Protein 3UCI (pdb70)

Organism: Calloselasma rhodostoma (NCBI:txid8717)

Secondary structure (DSSP, 8-state):
---GGGG-S-SSTT-TTB-TTT-SBPTT---SSSTTEETTEEPPTT-EEE---TTSPPEE--SS-SS-----

Nearest PDB structures (foldseek):
  3uci-assembly1_A  TM=1.014E+00  e=2.707E-15  Calloselasma rhodostoma
  7x4s-assembly1_A  TM=9.443E-01  e=1.108E-11  Calloselasma rhodostoma
  7x4z-assembly2_B  TM=8.778E-01  e=1.766E-11  Calloselasma rhodostoma
  4rqg-assembly2_B  TM=9.068E-01  e=3.007E-11  Calloselasma rhodostoma
  1j2l-assembly1_A  TM=9.193E-01  e=1.587E-10  Protobothrops flavoviridis

Sequence (72 aa):
EAEFGKECDCSSPENPCCDAATCKLRPGAQCGEGLCCEQCKFSRAGKICRIARLDDLDDRCTGQSADCPRYH

GO terms:
  GO:0005576 extracellular region (C, EXP)

Radius of gyration: 14.78 Å; Cα contacts (8 Å, |Δi|>4): 146; chains: 1; bounding box: 25×42×36 Å

CATH classification: 4.10.70.10

B-factor: mean 19.26, std 8.51, range [9.94, 51.01]

Solvent-accessible surface area: 5850 Å² total; per-residue (Å²): 218,67,136,143,56,182,103,39,59,4,104,51,89,148,32,97,10,9,57,66,96,76,22,89,56,125,138,49,19,86,9,18,130,35,112,0,25,90,173,24,100,55,2,206,68,39,85,91,21,54,135,38,198,182,147,88,133,34,31,110,4,64,25,138,42,16,96,9,57,153,205,184

Foldseek 3Di:
DDDLQVVALANDLPQPQAHSVRNYGDVPAPHRDEQQDDPRAGHDFFCARAQDDDVDDGFTGHRRDRYGDDDD

InterPro domains:
  IPR001590 Peptidase M12B, ADAM/reprolysin [PF01421] (194-391)
  IPR001590 Peptidase M12B, ADAM/reprolysin [PS50215] (194-391)
  IPR001762 Disintegrin domain [PF00200] (406-473)
  IPR001762 Disintegrin domain [PR00289] (434-453)
  IPR001762 Disintegrin domain [PR00289] (462-474)
  IPR001762 Disintegrin domain [PS50214] (397-478)
  IPR001762 Disintegrin domain [SM00050] (406-477)
  IPR002870 Peptidase M12B, propeptide [PF01562] (46-109)
  IPR018358 Disintegrin, conserved site [PS00427] 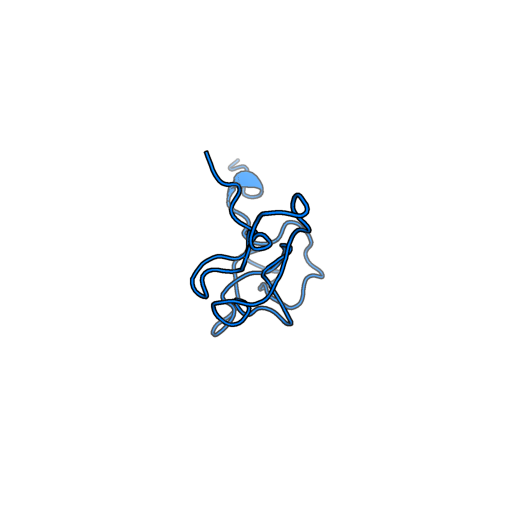(434-453)
  IPR024079 Metallopeptidase, catalytic domain superfamily [G3DSA:3.40.390.10] (189-392)
  IPR034027 Reprolysin domain, adamalysin-type [cd04269] (194-389)
  IPR036436 Disintegrin domain superfamily [G3DSA:4.10.70.10] (408-475)
  IPR036436 Disintegrin domain superfamily [SSF57552] (406-474)

Structure (mmCIF, N/CA/C/O backbone):
data_3UCI
#
_entry.id   3UCI
#
_cell.length_a   26.221
_cell.length_b   33.437
_cell.length_c   73.253
_cell.angle_alpha   90.00
_cell.angle_beta   90.00
_cell.angle_gamma   90.00
#
_symmetry.space_group_name_H-M   'P 21 21 21'
#
loop_
_entity.id
_entity.type
_entity.pdbx_description
1 polymer disintegrin
2 water water
#
loop_
_atom_site.group_PDB
_atom_site.id
_atom_site.type_symbol
_atom_site.label_atom_id
_atom_site.label_alt_id
_atom_site.label_comp_id
_atom_site.label_asym_id
_atom_site.label_entity_id
_atom_site.label_seq_id
_atom_site.pdbx_PDB_ins_code
_atom_site.Cartn_x
_atom_site.Cartn_y
_atom_site.Cartn_z
_atom_site.occupancy
_atom_site.B_iso_or_equiv
_atom_site.auth_seq_id
_atom_site.auth_comp_id
_atom_site.auth_asym_id
_atom_site.auth_atom_id
_atom_site.pdbx_PDB_model_num
ATOM 1 N N . GLU A 1 1 ? -15.180 -28.739 -17.919 1.00 21.52 -4 GLU A N 1
ATOM 2 C CA . GLU A 1 1 ? -13.962 -28.037 -18.292 1.00 18.83 -4 GLU A CA 1
ATOM 3 C C . GLU A 1 1 ? -13.495 -27.169 -17.143 1.00 17.62 -4 GLU A C 1
ATOM 4 O O . GLU A 1 1 ? -14.277 -26.614 -16.453 1.00 17.99 -4 GLU A O 1
ATOM 10 N N . ALA A 1 2 ? -12.193 -27.026 -17.030 1.00 15.61 -3 ALA A N 1
ATOM 11 C CA . ALA A 1 2 ? -11.579 -26.149 -16.060 1.00 16.06 -3 ALA A CA 1
ATOM 12 C C . ALA A 1 2 ? -11.874 -24.689 -16.302 1.00 14.96 -3 ALA A C 1
ATOM 13 O O . ALA A 1 2 ? -12.023 -24.275 -17.423 1.00 17.48 -3 ALA A O 1
ATOM 15 N N . GLU A 1 3 ? -12.001 -23.938 -15.224 1.00 16.50 -2 GLU A N 1
ATOM 16 C CA . GLU A 1 3 ? -12.056 -22.502 -15.288 1.00 17.97 -2 GLU A CA 1
ATOM 17 C C . GLU A 1 3 ? -10.663 -21.929 -15.007 1.00 17.28 -2 GLU A C 1
ATOM 18 O O . GLU A 1 3 ? -10.285 -21.797 -13.911 1.00 21.86 -2 GLU A O 1
ATOM 24 N N . PHE A 1 4 ? -9.966 -21.566 -16.061 1.00 16.96 -1 PHE A N 1
ATOM 25 C CA . PHE A 1 4 ? -8.611 -21.016 -15.963 1.00 17.58 -1 PHE A CA 1
ATOM 26 C C . PHE A 1 4 ? -8.476 -19.608 -15.362 1.00 19.83 -1 PHE A C 1
ATOM 27 O O . PHE A 1 4 ? -7.481 -19.256 -14.810 1.00 20.41 -1 PHE A O 1
ATOM 35 N N . GLY A 1 5 ? -9.546 -18.849 -15.435 1.00 20.45 1 GLY A N 1
ATOM 36 C CA . GLY A 1 5 ? -9.536 -17.468 -15.037 1.00 20.73 1 GLY A CA 1
ATOM 37 C C . GLY A 1 5 ? -9.188 -17.196 -13.624 1.00 21.16 1 GLY A C 1
ATOM 38 O O . GLY A 1 5 ? -8.642 -16.209 -13.346 1.00 20.56 1 GLY A O 1
ATOM 39 N N . LYS A 1 6 ? -9.534 -18.103 -12.717 1.00 20.30 2 LYS A N 1
ATOM 40 C CA . LYS A 1 6 ? -9.212 -17.891 -11.324 1.00 21.85 2 LYS A CA 1
ATOM 41 C C . LYS A 1 6 ? -7.737 -18.019 -11.014 1.00 21.36 2 LYS A C 1
ATOM 42 O O . LYS A 1 6 ? -7.312 -17.654 -9.997 1.00 24.08 2 LYS A O 1
ATOM 48 N N . GLU A 1 7 ? -6.982 -18.576 -11.930 1.00 18.10 3 GLU A N 1
ATOM 49 C CA . GLU A 1 7 ? -5.558 -18.716 -11.755 1.00 16.30 3 GLU A CA 1
ATOM 50 C C . GLU A 1 7 ? -4.709 -17.564 -12.350 1.00 16.51 3 GLU A C 1
ATOM 51 O O . GLU A 1 7 ? -3.526 -17.581 -12.257 1.00 17.63 3 GLU A O 1
ATOM 57 N N . CYS A 1 8 ? -5.350 -16.612 -12.991 1.00 14.64 4 CYS A N 1
ATOM 58 C CA . CYS A 1 8 ? -4.610 -15.527 -13.644 1.00 15.27 4 CYS A CA 1
ATOM 59 C C . CYS A 1 8 ? -3.884 -14.602 -12.700 1.00 15.12 4 CYS A C 1
ATOM 60 O O . CYS A 1 8 ? -4.398 -14.215 -11.723 1.00 17.46 4 CYS A O 1
ATOM 63 N N . ASP A 1 9 ? -2.660 -14.258 -13.058 1.00 14.32 5 ASP A N 1
ATOM 64 C CA . ASP A 1 9 ? -1.984 -13.101 -12.538 1.00 14.23 5 ASP A CA 1
ATOM 65 C C . ASP A 1 9 ? -2.518 -11.769 -13.080 1.00 15.58 5 ASP A C 1
ATOM 66 O O . ASP A 1 9 ? -2.534 -10.805 -12.394 1.00 18.50 5 ASP A O 1
ATOM 71 N N . CYS A 1 10 ? -2.864 -11.772 -14.349 1.00 14.15 6 CYS A N 1
ATOM 72 C CA . CYS A 1 10 ? -3.451 -10.637 -14.984 1.00 15.04 6 CYS A CA 1
ATOM 73 C C . CYS A 1 10 ? -4.712 -11.103 -15.652 1.00 17.13 6 CYS A C 1
ATOM 74 O O . CYS A 1 10 ? -4.705 -11.927 -16.453 1.00 19.76 6 CYS A O 1
ATOM 77 N N . SER A 1 11 ? -5.781 -10.486 -15.313 1.00 19.40 7 SER A N 1
ATOM 78 C CA . SER A 1 11 ? -7.047 -10.847 -15.943 1.00 20.80 7 SER A CA 1
ATOM 79 C C . SER A 1 11 ? -7.195 -10.515 -17.424 1.00 19.85 7 SER A C 1
ATOM 80 O O . SER A 1 11 ? -7.883 -11.191 -18.128 1.00 19.26 7 SER A O 1
ATOM 83 N N . SER A 1 12 ? -6.567 -9.437 -17.848 1.00 18.17 8 SER A N 1
ATOM 84 C CA . SER A 1 12 ? -6.642 -8.999 -19.215 1.00 17.80 8 SER A CA 1
ATOM 85 C C . SER A 1 12 ? -5.557 -9.598 -20.084 1.00 16.49 8 SER A C 1
ATOM 86 O O . SER A 1 12 ? -4.405 -9.531 -19.758 1.00 14.98 8 SER A O 1
ATOM 89 N N . PRO A 1 13 ? -5.948 -10.124 -21.221 1.00 16.00 9 PRO A N 1
ATOM 90 C CA . PRO A 1 13 ? -4.961 -10.670 -22.144 1.00 15.88 9 PRO A CA 1
ATOM 91 C C . PRO A 1 13 ? -4.042 -9.604 -22.727 1.00 15.11 9 PRO A C 1
ATOM 92 O O . PRO A 1 13 ? -3.067 -9.961 -23.282 1.00 15.69 9 PRO A O 1
ATOM 96 N N . GLU A 1 14 ? -4.406 -8.344 -22.598 1.00 14.96 10 GLU A N 1
ATOM 97 C CA . GLU A 1 14 ? -3.607 -7.261 -23.117 1.00 14.77 10 GLU A CA 1
ATOM 98 C C . GLU A 1 14 ? -2.598 -6.698 -22.124 1.00 13.82 10 GLU A C 1
ATOM 99 O O . GLU A 1 14 ? -1.856 -5.850 -22.455 1.00 16.20 10 GLU A O 1
ATOM 105 N N . ASN A 1 15 ? -2.572 -7.232 -20.932 1.00 12.73 11 ASN A N 1
ATOM 106 C CA . ASN A 1 15 ? -1.634 -6.758 -19.945 1.00 12.57 11 ASN A CA 1
ATOM 107 C C . ASN A 1 15 ? -0.233 -7.218 -20.356 1.00 12.18 11 ASN A C 1
ATOM 108 O O . ASN A 1 15 ? 0.006 -8.365 -20.464 1.00 12.22 11 ASN A O 1
ATOM 113 N N . PRO A 1 16 ? 0.675 -6.276 -20.543 1.00 11.85 12 PRO A N 1
ATOM 114 C CA . PRO A 1 16 ? 2.013 -6.633 -21.030 1.00 11.84 12 PRO A CA 1
ATOM 115 C C . PRO A 1 16 ? 2.879 -7.403 -20.027 1.00 10.55 12 PRO A C 1
ATOM 116 O O . PRO A 1 16 ? 3.872 -7.930 -20.390 1.00 12.91 12 PRO A O 1
ATOM 120 N N . CYS A 1 17 ? 2.474 -7.367 -18.765 1.00 9.94 13 CYS A N 1
ATOM 121 C CA . CYS A 1 17 ? 3.181 -8.024 -17.679 1.00 10.48 13 CYS A CA 1
ATOM 122 C C . CYS A 1 17 ? 3.014 -9.540 -17.667 1.00 10.82 13 CYS A C 1
ATOM 123 O O . CYS A 1 17 ? 3.746 -10.183 -17.054 1.00 11.46 13 CYS A O 1
ATOM 126 N N . CYS A 1 18 ? 1.981 -10.002 -18.359 1.00 11.26 14 CYS A N 1
ATOM 127 C CA . CYS A 1 18 ? 1.631 -11.401 -18.470 1.00 11.69 14 CYS A CA 1
ATOM 128 C C . CYS A 1 18 ? 1.730 -11.909 -19.907 1.00 11.03 14 CYS A C 1
ATOM 129 O O . CYS A 1 18 ? 1.744 -11.198 -20.826 1.00 12.00 14 CYS A O 1
ATOM 132 N N . ASP A 1 19 ? 1.784 -13.223 -20.007 1.00 12.75 15 ASP A N 1
ATOM 133 C CA . ASP A 1 19 ? 1.671 -13.922 -21.238 1.00 12.58 15 ASP A CA 1
ATOM 134 C C . ASP A 1 19 ? 0.191 -14.159 -21.497 1.00 11.20 15 ASP A C 1
ATOM 135 O O . ASP A 1 19 ? -0.466 -14.662 -20.690 1.00 11.72 15 ASP A O 1
ATOM 140 N N . ALA A 1 20 ? -0.277 -13.767 -22.657 1.00 11.87 16 ALA A N 1
ATOM 141 C CA . ALA A 1 20 ? -1.686 -13.885 -22.966 1.00 12.70 16 ALA A CA 1
ATOM 142 C C . ALA A 1 20 ? -2.161 -15.341 -22.907 1.00 11.07 16 ALA A C 1
ATOM 143 O O . ALA A 1 20 ? -3.221 -15.571 -22.494 1.00 11.93 16 ALA A O 1
ATOM 145 N N . ALA A 1 21 ? -1.322 -16.269 -23.336 1.00 11.33 17 ALA A N 1
ATOM 146 C CA . ALA A 1 21 ? -1.706 -17.669 -23.410 1.00 12.03 17 ALA A CA 1
ATOM 147 C C . ALA A 1 21 ? -2.045 -18.293 -22.035 1.00 11.43 17 ALA A C 1
ATOM 148 O O . ALA A 1 21 ? -2.915 -19.082 -21.913 1.00 12.16 17 ALA A O 1
ATOM 150 N N . THR A 1 22 ? -1.279 -17.921 -21.025 1.00 12.41 18 THR A N 1
ATOM 151 C CA . THR A 1 22 ? -1.423 -18.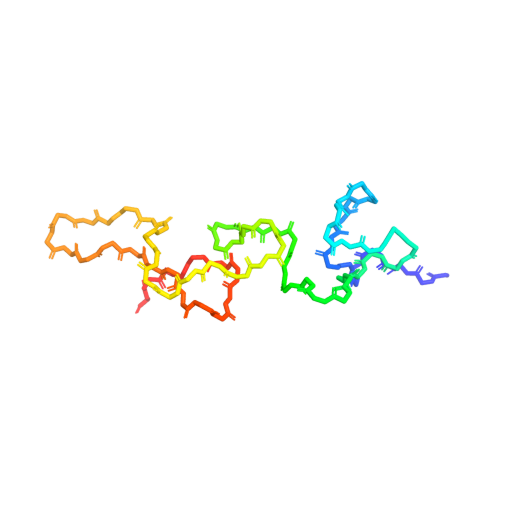451 -19.6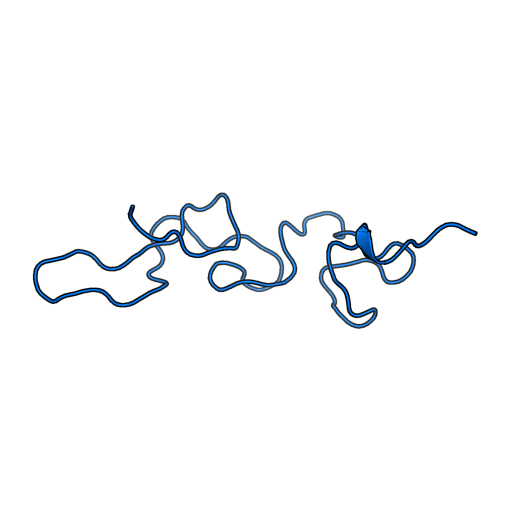74 1.00 13.00 18 THR A CA 1
ATOM 152 C C . THR A 1 22 ? -2.061 -17.538 -18.630 1.00 12.82 18 THR A C 1
ATOM 153 O O . THR A 1 22 ? -2.407 -17.971 -17.587 1.00 13.94 18 THR A O 1
ATOM 157 N N . CYS A 1 23 ? -2.115 -16.258 -18.938 1.00 12.35 19 CYS A N 1
ATOM 158 C CA . CYS A 1 23 ? -2.434 -15.203 -18.004 1.00 13.47 19 CYS A CA 1
ATOM 159 C C . CYS A 1 23 ? -1.554 -15.155 -16.727 1.00 12.50 19 CYS A C 1
ATOM 160 O O . CYS A 1 23 ? -1.939 -14.646 -15.753 1.00 14.85 19 CYS A O 1
ATOM 163 N N . LYS A 1 24 ? -0.341 -15.634 -16.875 1.00 12.80 20 LYS A N 1
ATOM 164 C CA . LYS A 1 24 ? 0.649 -15.605 -15.831 1.00 12.42 20 LYS A CA 1
ATOM 165 C C . LYS A 1 24 ? 1.747 -14.612 -16.173 1.00 11.90 20 LYS A C 1
ATOM 166 O O . LYS A 1 24 ? 2.024 -14.307 -17.272 1.00 12.85 20 LYS A O 1
ATOM 172 N N . LEU A 1 25 ? 2.400 -14.158 -15.131 1.00 12.62 21 LEU A N 1
ATOM 173 C CA . LEU A 1 25 ? 3.465 -13.196 -15.278 1.00 11.58 21 LEU A CA 1
ATOM 174 C C . LEU A 1 25 ? 4.605 -13.695 -16.158 1.00 11.64 21 LEU A C 1
ATOM 175 O O . LEU A 1 25 ? 5.018 -14.799 -16.079 1.00 14.04 21 LEU A O 1
ATOM 180 N N . ARG A 1 26 ? 5.088 -12.818 -17.003 1.00 12.24 22 ARG A N 1
ATOM 181 C CA . ARG A 1 26 ? 6.219 -13.082 -17.863 1.00 12.41 22 ARG A CA 1
ATOM 182 C C . ARG A 1 26 ? 7.519 -13.102 -17.061 1.00 13.14 22 ARG A C 1
ATOM 183 O O . ARG A 1 2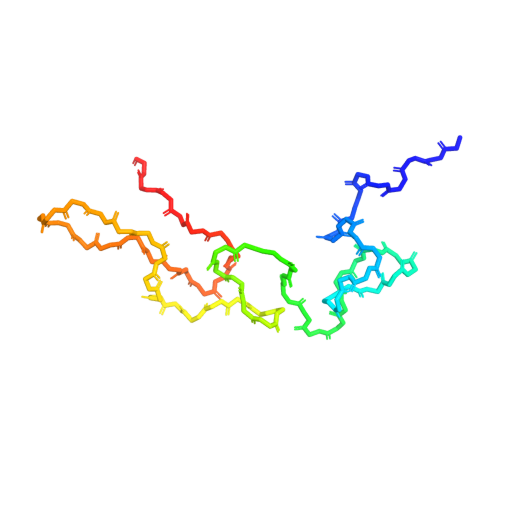6 ? 7.572 -12.598 -15.994 1.00 13.26 22 ARG A O 1
ATOM 191 N N . PRO A 1 27 ? 8.568 -13.695 -17.632 1.00 14.70 23 PRO A N 1
ATOM 192 C CA . PRO A 1 27 ? 9.858 -13.701 -16.970 1.00 15.86 23 PRO A CA 1
ATOM 193 C C . PRO A 1 27 ? 10.317 -12.284 -16.697 1.00 14.94 23 PRO A C 1
ATOM 194 O O . PRO A 1 27 ? 10.331 -11.446 -17.529 1.00 17.91 23 PRO A O 1
ATOM 198 N N . GLY A 1 28 ? 10.637 -12.079 -15.451 1.00 16.75 24 GLY A N 1
ATOM 199 C CA . GLY A 1 28 ? 11.037 -10.795 -14.952 1.00 18.38 24 GLY A CA 1
ATOM 200 C C . GLY A 1 28 ? 9.905 -9.929 -14.423 1.00 17.70 24 GLY A C 1
ATOM 201 O O . GLY A 1 28 ? 10.144 -9.019 -13.709 1.00 20.44 24 GLY A O 1
ATOM 202 N N . ALA A 1 29 ? 8.667 -10.259 -14.732 1.00 14.69 25 ALA A N 1
ATOM 203 C CA . ALA A 1 29 ? 7.552 -9.530 -14.118 1.00 14.22 25 ALA A CA 1
ATOM 204 C C . ALA A 1 29 ? 7.247 -10.036 -12.719 1.00 13.20 25 ALA A C 1
ATOM 205 O O . ALA A 1 29 ? 7.081 -11.178 -12.524 1.00 17.68 25 ALA A O 1
ATOM 207 N N . GLN A 1 30 ? 7.157 -9.113 -11.782 1.00 13.17 26 GLN A N 1
ATOM 208 C CA . GLN A 1 30 ? 6.818 -9.384 -10.430 1.00 13.19 26 GLN A CA 1
ATOM 209 C C . GLN A 1 30 ? 5.338 -9.153 -10.110 1.00 12.05 26 GLN A C 1
ATOM 210 O O . GLN A 1 30 ? 4.836 -9.620 -9.158 1.00 14.62 26 GLN A O 1
ATOM 216 N N . CYS A 1 31 ? 4.700 -8.353 -10.942 1.00 12.09 27 CYS A N 1
ATOM 217 C CA . CYS A 1 31 ? 3.315 -7.952 -10.747 1.00 11.63 27 CYS A CA 1
ATOM 218 C C . CYS A 1 31 ? 2.722 -7.408 -12.027 1.00 11.75 27 CYS A C 1
ATOM 219 O O . CYS A 1 31 ? 3.418 -7.073 -12.902 1.00 12.27 27 CYS A O 1
ATOM 222 N N . GLY A 1 32 ? 1.400 -7.344 -12.092 1.00 12.30 28 GLY A N 1
ATOM 223 C CA . GLY A 1 32 ? 0.710 -6.714 -13.189 1.00 14.04 28 GLY A CA 1
ATOM 224 C C . GLY A 1 32 ? -0.316 -5.662 -12.837 1.00 11.76 28 GLY A C 1
ATOM 225 O O . GLY A 1 32 ? -0.962 -5.184 -13.676 1.00 14.08 28 GLY A O 1
ATOM 226 N N . GLU A 1 33 ? -0.440 -5.395 -11.559 1.00 11.67 29 GLU A N 1
ATOM 227 C CA . GLU A 1 33 ? -1.355 -4.415 -11.038 1.00 12.65 29 GLU A CA 1
ATOM 228 C C . GLU A 1 33 ? -0.921 -4.067 -9.625 1.00 12.30 29 GLU A C 1
ATOM 229 O O . GLU A 1 33 ? -0.263 -4.787 -9.010 1.00 14.18 29 GLU A O 1
ATOM 235 N N . GLY A 1 34 ? -1.398 -2.936 -9.151 1.00 14.33 30 GLY A N 1
ATOM 236 C CA . GLY A 1 34 ? -1.281 -2.517 -7.784 1.00 14.73 30 GLY A CA 1
ATOM 237 C C . GLY A 1 34 ? -0.567 -1.194 -7.610 1.00 12.54 30 GLY A C 1
ATOM 238 O O . GLY A 1 34 ? 0.166 -0.775 -8.401 1.00 13.55 30 GLY A O 1
ATOM 239 N N . LEU A 1 35 ? -0.838 -0.585 -6.463 1.00 14.18 31 LEU A N 1
ATOM 240 C CA . LEU A 1 35 ? -0.276 0.699 -6.094 1.00 13.09 31 LEU A CA 1
ATOM 241 C C . LEU A 1 35 ? 1.257 0.671 -5.985 1.00 13.82 31 LEU A C 1
ATOM 242 O O . LEU A 1 35 ? 1.882 1.650 -6.142 1.00 14.08 31 LEU A O 1
ATOM 247 N N . CYS A 1 36 ? 1.784 -0.488 -5.675 1.00 12.79 32 CYS A N 1
ATOM 248 C CA . CYS A 1 36 ? 3.218 -0.721 -5.548 1.00 11.98 32 CYS A CA 1
ATOM 249 C C . CYS A 1 36 ? 3.789 -1.571 -6.681 1.00 10.37 32 CYS A C 1
ATOM 250 O O . CYS A 1 36 ? 4.726 -2.259 -6.505 1.00 11.27 32 CYS A O 1
ATOM 253 N N . CYS A 1 37 ? 3.143 -1.461 -7.832 1.00 11.52 33 CYS A N 1
ATOM 254 C CA . CYS A 1 37 ? 3.623 -2.045 -9.061 1.00 11.16 33 CYS A CA 1
ATOM 255 C C . CYS A 1 37 ? 3.882 -0.943 -10.081 1.00 11.01 33 CYS A C 1
ATOM 256 O O . CYS A 1 37 ? 3.080 -0.110 -10.287 1.00 11.72 33 CYS A O 1
ATOM 259 N N . GLU A 1 38 ? 5.038 -0.988 -10.709 1.00 10.68 34 GLU A N 1
ATOM 260 C CA . GLU A 1 38 ? 5.384 -0.041 -11.752 1.00 11.06 34 GLU A CA 1
ATOM 261 C C . GLU A 1 38 ? 6.126 -0.768 -12.877 1.00 10.83 34 GLU A C 1
ATOM 262 O O . GLU A 1 38 ? 7.106 -1.359 -12.655 1.00 11.94 34 GLU A O 1
ATOM 268 N N . GLN A 1 39 ? 5.555 -0.719 -14.063 1.00 10.99 35 GLN A N 1
ATOM 269 C CA . GLN A 1 39 ? 6.104 -1.393 -15.239 1.00 11.90 35 GLN A CA 1
ATOM 270 C C . GLN A 1 39 ? 6.443 -2.848 -14.939 1.00 11.53 35 GLN A C 1
ATOM 271 O O . GLN A 1 39 ? 7.478 -3.320 -15.270 1.00 12.58 35 GLN A O 1
ATOM 277 N N . CYS A 1 40 ? 5.512 -3.509 -14.290 1.00 11.03 36 CYS A N 1
ATOM 278 C CA . CYS A 1 40 ? 5.590 -4.950 -14.007 1.00 11.66 36 CYS A CA 1
ATOM 279 C C . CYS A 1 40 ? 6.546 -5.346 -12.900 1.00 10.52 36 CYS A C 1
ATOM 280 O O . CYS A 1 40 ? 6.807 -6.483 -12.711 1.00 12.69 36 CYS A O 1
ATOM 283 N N . LYS A 1 41 ? 7.032 -4.364 -12.169 1.00 11.29 37 LYS A N 1
ATOM 284 C CA . LYS A 1 41 ? 7.977 -4.601 -11.075 1.00 10.96 37 LYS A CA 1
ATOM 285 C C . LYS A 1 41 ? 7.471 -4.031 -9.775 1.00 11.54 37 LYS A C 1
ATOM 286 O O . LYS A 1 41 ? 6.776 -3.062 -9.769 1.00 11.85 37 LYS A O 1
ATOM 292 N N . PHE A 1 42 ? 7.888 -4.627 -8.683 1.00 12.32 38 PHE A N 1
ATOM 293 C CA . PHE A 1 42 ? 7.601 -4.070 -7.370 1.00 11.57 38 PHE A CA 1
ATOM 294 C C . PHE A 1 42 ? 8.294 -2.713 -7.193 1.00 11.45 38 PHE A C 1
ATOM 295 O O . PHE A 1 42 ? 9.451 -2.575 -7.438 1.00 12.57 38 PHE A O 1
ATOM 303 N N . SER A 1 43 ? 7.543 -1.737 -6.679 1.00 11.16 39 SER A N 1
ATOM 304 C CA . SER A 1 43 ? 8.106 -0.441 -6.377 1.00 11.29 39 SER A CA 1
ATOM 305 C C . SER A 1 43 ? 9.181 -0.570 -5.309 1.00 10.71 39 SER A C 1
ATOM 306 O O . SER A 1 43 ? 9.191 -1.470 -4.582 1.00 12.24 39 SER A O 1
ATOM 309 N N . ARG A 1 44 ? 10.076 0.388 -5.295 1.00 11.79 40 ARG A N 1
ATOM 310 C CA . ARG A 1 44 ? 11.166 0.439 -4.349 1.00 12.71 40 ARG A CA 1
ATOM 311 C C . ARG A 1 44 ? 10.635 0.533 -2.911 1.00 12.01 40 ARG A C 1
ATOM 312 O O . ARG A 1 44 ? 9.694 1.217 -2.625 1.00 13.31 40 ARG A O 1
ATOM 320 N N . ALA A 1 45 ? 11.316 -0.165 -2.012 1.00 13.63 41 ALA A N 1
ATOM 321 C CA . ALA A 1 45 ? 10.970 -0.135 -0.606 1.00 14.63 41 ALA A CA 1
ATOM 322 C C . ALA A 1 45 ? 11.018 1.309 -0.141 1.00 1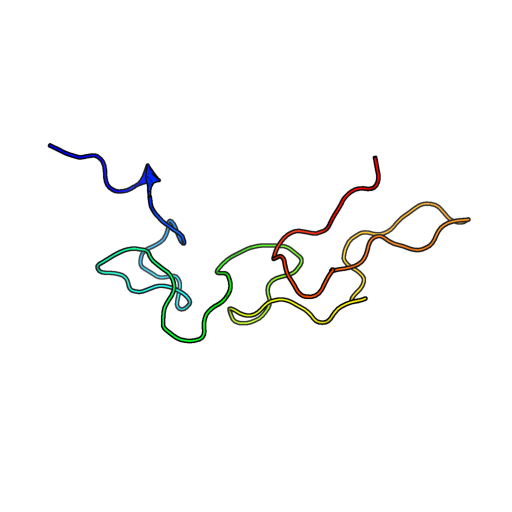2.82 41 ALA A C 1
ATOM 323 O O . ALA A 1 45 ? 11.892 2.023 -0.409 1.00 14.33 41 ALA A O 1
ATOM 325 N N . GLY A 1 46 ? 9.973 1.705 0.526 1.00 12.62 42 GLY A N 1
ATOM 326 C CA . GLY A 1 46 ? 9.817 3.032 1.028 1.00 12.20 42 GLY A CA 1
ATOM 327 C C . GLY A 1 46 ? 9.083 3.995 0.124 1.00 11.89 42 GLY A C 1
ATOM 328 O O . GLY A 1 46 ? 8.789 5.051 0.525 1.00 12.24 42 GLY A O 1
ATOM 329 N N . LYS A 1 47 ? 8.734 3.598 -1.079 1.00 11.39 43 LYS A N 1
ATOM 330 C CA . LYS A 1 47 ? 7.970 4.505 -1.933 1.00 10.41 43 LYS A CA 1
ATOM 331 C C . LYS A 1 47 ? 6.612 4.774 -1.300 1.00 10.31 43 LYS A C 1
ATOM 332 O O . LYS A 1 47 ? 5.930 3.885 -0.947 1.00 11.71 43 LYS A O 1
ATOM 338 N N . ILE A 1 48 ? 6.275 6.032 -1.179 1.00 10.21 44 ILE A N 1
ATOM 339 C CA . ILE A 1 48 ? 5.020 6.372 -0.527 1.00 10.01 44 ILE A CA 1
ATOM 340 C C . ILE A 1 48 ? 3.871 5.967 -1.442 1.00 11.07 44 ILE A C 1
ATOM 341 O O . ILE A 1 48 ? 3.877 6.270 -2.589 1.00 12.78 44 ILE A O 1
ATOM 346 N N . CYS A 1 49 ? 2.918 5.256 -0.878 1.00 10.50 45 CYS A N 1
ATOM 347 C CA . CYS A 1 49 ? 1.813 4.768 -1.677 1.00 11.41 45 CYS A CA 1
ATOM 348 C C . CYS A 1 49 ? 0.416 5.091 -1.137 1.00 11.42 45 CYS A C 1
ATOM 349 O O . CYS A 1 49 ? -0.519 4.937 -1.815 1.00 12.53 45 CYS A O 1
ATOM 352 N N . ARG A 1 50 ? 0.310 5.520 0.103 1.00 12.16 46 ARG A N 1
ATOM 353 C CA . ARG A 1 50 ? -0.957 6.035 0.636 1.00 12.02 46 ARG A CA 1
ATOM 354 C C . ARG A 1 50 ? -0.681 7.115 1.685 1.00 11.41 46 ARG A C 1
ATOM 355 O O . ARG A 1 50 ? 0.060 6.88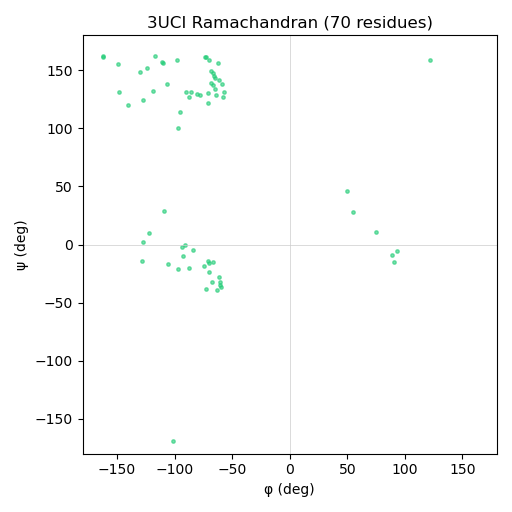6 2.596 1.00 12.47 46 ARG A O 1
ATOM 363 N N . ILE A 1 51 ? -1.358 8.238 1.546 1.00 11.69 47 ILE A N 1
ATOM 364 C CA . ILE A 1 51 ? -1.192 9.362 2.440 1.00 10.83 47 ILE A CA 1
ATOM 365 C C . ILE A 1 51 ? -1.926 9.156 3.785 1.00 10.82 47 ILE A C 1
ATOM 366 O O . ILE A 1 51 ? -3.032 8.767 3.830 1.00 11.79 47 ILE A O 1
ATOM 371 N N . ALA A 1 52 ? -1.180 9.358 4.848 1.00 10.89 48 ALA A N 1
ATOM 372 C CA . ALA A 1 52 ? -1.636 9.130 6.200 1.00 11.07 48 ALA A CA 1
ATOM 373 C C . ALA A 1 52 ? -2.041 10.407 6.971 1.00 10.12 48 ALA A C 1
ATOM 374 O O . ALA A 1 52 ? -2.116 11.427 6.447 1.00 11.07 48 ALA A O 1
ATOM 376 N N . ARG A 1 53 ? -2.245 10.252 8.254 1.00 12.24 49 ARG A N 1
ATOM 377 C CA . ARG A 1 53 ? -2.524 11.360 9.147 1.00 11.94 49 ARG A CA 1
ATOM 378 C C . ARG A 1 53 ? -1.269 12.185 9.418 1.00 13.15 49 ARG A C 1
ATOM 379 O O . ARG A 1 53 ? -0.182 11.723 9.232 1.00 13.26 49 ARG A O 1
ATOM 387 N N . LEU A 1 54 ? -1.454 13.404 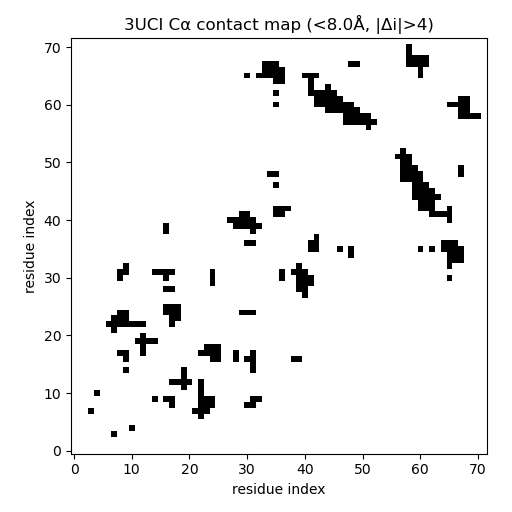9.886 1.00 13.21 50 LEU A N 1
ATOM 388 C CA . LEU A 1 54 ? -0.396 14.383 9.969 1.00 14.90 50 LEU A CA 1
ATOM 389 C C . LEU A 1 54 ? 0.761 13.991 10.848 1.00 16.11 50 LEU A C 1
ATOM 390 O O . LEU A 1 54 ? 1.839 14.352 10.565 1.00 16.93 50 LEU A O 1
ATOM 395 N N . ASP A 1 55 ? 0.487 13.277 11.917 1.00 14.07 51 ASP A N 1
ATOM 396 C CA . ASP A 1 55 ? 1.552 12.911 12.836 1.00 15.62 51 ASP A CA 1
ATOM 397 C C . ASP A 1 55 ? 2.313 11.649 12.415 1.00 13.54 51 ASP A C 1
ATOM 398 O O . ASP A 1 55 ? 3.228 11.283 13.027 1.00 15.88 51 ASP A O 1
ATOM 403 N N . ASP A 1 56 ? 1.870 11.010 11.354 1.00 13.14 52 ASP A N 1
ATOM 404 C CA . ASP A 1 56 ? 2.399 9.731 10.924 1.00 13.86 52 ASP A CA 1
ATOM 405 C C . ASP A 1 56 ? 3.188 9.759 9.648 1.00 14.26 52 ASP A C 1
ATOM 406 O O . ASP A 1 56 ? 3.049 10.598 8.833 1.00 15.48 52 ASP A O 1
ATOM 411 N N . LEU A 1 57 ? 4.043 8.758 9.514 1.00 14.29 53 LEU A N 1
ATOM 412 C CA . LEU A 1 57 ? 4.641 8.485 8.230 1.00 13.48 53 LEU A CA 1
ATOM 413 C C . LEU A 1 57 ? 3.508 7.980 7.331 1.00 13.55 53 LEU A C 1
ATOM 414 O O . LEU A 1 57 ? 2.600 7.395 7.789 1.00 14.06 53 LEU A O 1
ATOM 419 N N . ASP A 1 58 ? 3.625 8.248 6.053 1.00 12.71 54 ASP A N 1
ATOM 420 C CA . ASP A 1 58 ? 2.698 7.709 5.056 1.00 11.91 54 ASP A CA 1
ATOM 421 C C . ASP A 1 58 ? 2.913 6.202 4.889 1.00 13.13 54 ASP A C 1
ATOM 422 O O . ASP A 1 58 ? 3.918 5.715 5.281 1.00 14.70 54 ASP A O 1
ATOM 427 N N . ASP A 1 59 ? 1.925 5.491 4.373 1.00 12.45 55 ASP A N 1
ATOM 428 C CA . ASP A 1 59 ? 2.082 4.097 4.040 1.00 13.04 55 ASP A CA 1
ATOM 429 C C . ASP A 1 59 ? 3.057 4.005 2.857 1.00 12.60 55 ASP A C 1
ATOM 430 O O . ASP A 1 59 ? 3.030 4.797 1.977 1.00 12.62 55 ASP A O 1
ATOM 435 N N . ARG A 1 60 ? 3.917 3.018 2.945 1.00 13.01 56 ARG A N 1
ATOM 436 C CA . ARG A 1 60 ? 5.012 2.851 2.009 1.00 12.69 56 ARG A CA 1
ATOM 437 C C . ARG A 1 60 ? 5.106 1.422 1.440 1.00 12.80 56 ARG A C 1
ATOM 438 O O . ARG A 1 60 ? 4.799 0.478 2.088 1.00 13.98 56 ARG A O 1
ATOM 446 N N . CYS A 1 61 ? 5.575 1.325 0.207 1.00 12.44 57 CYS A N 1
ATOM 447 C CA . CYS A 1 61 ? 5.794 0.055 -0.430 1.00 12.61 57 CYS A CA 1
ATOM 448 C C . CYS A 1 61 ? 6.926 -0.695 0.282 1.00 13.18 57 CYS A C 1
ATOM 449 O O . CYS A 1 61 ? 7.825 -0.102 0.796 1.00 13.66 57 CYS A O 1
ATOM 452 N N . THR A 1 62 ? 6.792 -2.013 0.292 1.00 14.10 58 THR A N 1
ATOM 453 C CA . THR A 1 62 ? 7.766 -2.867 0.938 1.00 15.20 58 THR A CA 1
ATOM 454 C C . THR A 1 62 ? 8.941 -3.288 0.075 1.00 17.31 58 THR A C 1
ATOM 455 O O . THR A 1 62 ? 9.930 -3.699 0.581 1.00 19.14 58 THR A O 1
ATOM 459 N N . GLY A 1 63 ? 8.785 -3.208 -1.233 1.00 15.85 59 GLY A N 1
ATOM 460 C CA . GLY A 1 63 ? 9.755 -3.686 -2.181 1.00 16.50 59 GLY A CA 1
ATOM 461 C C . GLY A 1 63 ? 9.569 -5.137 -2.550 1.00 16.59 59 GLY A C 1
ATOM 462 O O . GLY A 1 63 ? 10.232 -5.614 -3.410 1.00 19.40 59 GLY A O 1
ATOM 463 N N . GLN A 1 64 ? 8.684 -5.805 -1.838 1.00 17.64 60 GLN A N 1
ATOM 464 C CA . GLN A 1 64 ? 8.343 -7.208 -2.073 1.00 19.78 60 GLN A CA 1
ATOM 465 C C . GLN A 1 64 ? 6.932 -7.546 -2.353 1.00 19.66 60 GLN A C 1
ATOM 466 O O . GLN A 1 64 ? 6.561 -8.679 -2.279 1.00 21.44 60 GLN A O 1
ATOM 472 N N . SER A 1 65 ? 6.114 -6.555 -2.5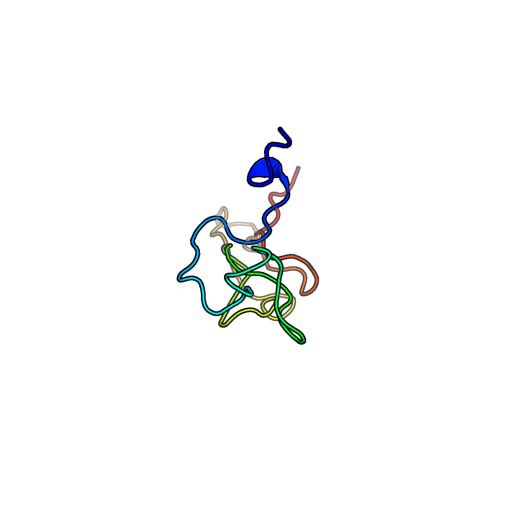72 1.00 16.84 61 SER A N 1
ATOM 473 C CA . SER A 1 65 ? 4.716 -6.749 -2.778 1.00 16.72 61 SER A CA 1
ATOM 474 C C . SER A 1 65 ? 4.214 -5.650 -3.702 1.00 14.71 61 SER A C 1
ATOM 475 O O . SER A 1 65 ? 4.782 -4.611 -3.738 1.00 15.03 61 SER A O 1
ATOM 478 N N . ALA A 1 66 ? 3.130 -5.903 -4.401 1.00 14.69 62 ALA A N 1
ATOM 479 C CA . ALA A 1 66 ? 2.508 -4.950 -5.301 1.00 15.03 62 ALA A CA 1
ATOM 480 C C . ALA A 1 66 ? 1.404 -4.099 -4.674 1.00 15.92 62 ALA A C 1
ATOM 481 O O . ALA A 1 66 ? 0.931 -3.214 -5.260 1.00 16.06 62 ALA A O 1
ATOM 483 N N . ASP A 1 67 ? 1.017 -4.465 -3.485 1.00 16.88 63 ASP A N 1
ATOM 484 C CA . ASP A 1 67 ? 0.029 -3.707 -2.765 1.00 18.45 63 ASP A CA 1
ATOM 485 C C . ASP A 1 67 ? 0.648 -2.757 -1.766 1.00 17.24 63 ASP A C 1
ATOM 486 O O . ASP A 1 67 ? 1.726 -2.920 -1.357 1.00 18.40 63 ASP A O 1
ATOM 491 N N . CYS A 1 68 ? -0.116 -1.763 -1.396 1.00 16.79 64 CYS A N 1
ATOM 492 C CA . CYS A 1 68 ? 0.328 -0.785 -0.436 1.00 15.83 64 CYS A CA 1
ATOM 493 C C . CYS A 1 68 ? -0.190 -1.223 0.920 1.00 17.63 64 CYS A C 1
ATOM 494 O O . CYS A 1 68 ? -1.342 -1.223 1.157 1.00 19.05 64 CYS A O 1
ATOM 497 N N . PRO A 1 69 ? 0.679 -1.575 1.813 1.00 19.46 65 PRO A N 1
ATOM 498 C CA . PRO A 1 69 ? 0.248 -2.113 3.094 1.00 21.32 65 PRO A CA 1
ATOM 499 C C . PRO A 1 69 ? -0.503 -1.119 3.933 1.00 23.96 65 PRO A C 1
ATOM 500 O O . PRO A 1 69 ? -0.211 0.001 3.922 1.00 21.16 65 PRO A O 1
ATOM 504 N N . ARG A 1 70 ? -1.509 -1.603 4.652 1.00 25.82 66 ARG A N 1
ATOM 505 C CA . ARG A 1 70 ? -2.305 -0.786 5.560 1.00 28.64 66 ARG A CA 1
ATOM 506 C C . ARG A 1 70 ? -1.862 -1.184 6.946 1.00 29.24 66 ARG A C 1
ATOM 507 O O . ARG A 1 70 ? -1.627 -2.347 7.187 1.00 32.47 66 ARG A O 1
ATOM 515 N N . TYR A 1 71 ? -1.698 -0.239 7.845 1.00 31.20 67 TYR A N 1
ATOM 516 C CA . TYR A 1 71 ? -1.157 -0.596 9.142 1.00 31.44 67 TYR A CA 1
ATOM 517 C C . TYR A 1 71 ? -2.331 -1.019 9.925 1.00 30.83 67 TYR A C 1
ATOM 518 O O . TYR A 1 71 ? -3.337 -0.350 9.938 1.00 32.31 67 TYR A O 1
ATOM 527 N N . HIS A 1 72 ? -2.184 -2.168 10.548 1.00 30.00 68 HIS A N 1
ATOM 528 C CA . HIS A 1 72 ? -3.267 -2.745 11.330 1.00 27.88 68 HIS A CA 1
ATOM 529 C C . HIS A 1 72 ? -3.084 -2.782 12.867 1.00 30.29 68 HIS A C 1
ATOM 530 O O . HIS A 1 72 ? -2.038 -2.977 13.323 1.00 32.86 68 HIS A O 1
#